Protein AF-A0A378J358-F1 (afdb_monomer)

Mean predicted aligned error: 16.05 Å

Radius of gyration: 22.87 Å; Cα contacts (8 Å, |Δi|>4): 28; chains: 1; bounding box: 63×34×57 Å

Sequence (100 aa):
MTRKCSDKSVNKAAFLAQKPDIDAALADGWSIKLVWETLVEEGKISFSYKTFCGYVARSIAAEKRPSQENIKEDKQAKSKAKTEIRGFTFNPKPNLEELL

Foldseek 3Di:
DPPPDDVVVVQVVLCVVCVVVLVVCVVVVHDLVVVVVVCVVVVSHDDDSVVSVVVVVVVVVVVVPPDDDDDDDDDDDDDDDDPPPPDPDDDVDDDCVVVD

Structure (mmCIF, N/CA/C/O backbone):
data_AF-A0A378J358-F1
#
_entry.id   AF-A0A378J358-F1
#
loop_
_atom_site.group_PDB
_atom_site.id
_atom_site.type_symbol
_atom_site.label_atom_id
_atom_site.label_alt_id
_atom_site.label_comp_id
_atom_site.label_asym_id
_atom_site.label_entity_id
_atom_site.label_seq_id
_atom_site.pdbx_PDB_ins_code
_atom_site.Cartn_x
_atom_site.Cartn_y
_atom_site.Cartn_z
_atom_site.occupancy
_atom_site.B_iso_or_equiv
_atom_site.auth_seq_id
_atom_site.auth_comp_id
_atom_site.auth_asym_id
_atom_site.auth_atom_id
_atom_site.pdbx_PDB_model_num
ATOM 1 N N . MET A 1 1 ? 0.871 -10.908 31.915 1.00 36.03 1 MET A N 1
ATOM 2 C CA . MET A 1 1 ? 1.900 -10.174 31.144 1.00 36.03 1 MET A CA 1
ATOM 3 C C . MET A 1 1 ? 1.346 -9.775 29.783 1.00 36.03 1 MET A C 1
ATOM 5 O O . MET A 1 1 ? 1.217 -10.628 28.912 1.00 36.03 1 MET A O 1
ATOM 9 N N . THR A 1 2 ? 1.008 -8.506 29.575 1.00 50.88 2 THR A N 1
ATOM 10 C CA . THR A 1 2 ? 0.595 -8.013 28.254 1.00 50.88 2 THR A CA 1
ATOM 11 C C . THR A 1 2 ? 1.858 -7.768 27.435 1.00 50.88 2 THR A C 1
ATOM 13 O O . THR A 1 2 ? 2.582 -6.803 27.669 1.00 50.88 2 THR A O 1
ATOM 16 N N . ARG A 1 3 ? 2.189 -8.684 26.517 1.00 55.12 3 ARG A N 1
ATOM 17 C CA . ARG A 1 3 ? 3.269 -8.454 25.551 1.00 55.12 3 ARG A CA 1
ATOM 18 C C . ARG A 1 3 ? 2.858 -7.247 24.709 1.00 55.12 3 ARG A C 1
ATOM 20 O O . ARG A 1 3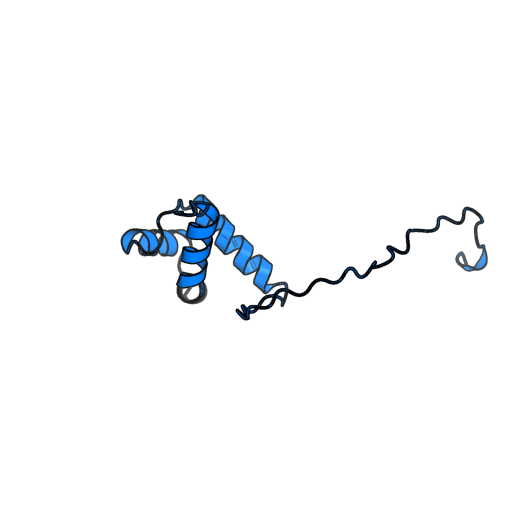 ? 1.928 -7.357 23.917 1.00 55.12 3 ARG A O 1
ATOM 27 N N . LYS A 1 4 ? 3.514 -6.098 24.903 1.00 51.84 4 LYS A N 1
ATOM 28 C CA . LYS A 1 4 ? 3.396 -4.947 24.002 1.00 51.84 4 LYS A CA 1
ATOM 29 C C . LYS A 1 4 ? 3.885 -5.430 22.635 1.00 51.84 4 LYS A C 1
ATOM 31 O O . LYS A 1 4 ? 5.084 -5.582 22.414 1.00 51.84 4 LYS A O 1
ATOM 36 N N . CYS A 1 5 ? 2.955 -5.803 21.763 1.00 52.78 5 CYS A N 1
ATOM 37 C CA . CYS A 1 5 ? 3.271 -6.107 20.379 1.00 52.78 5 CYS A CA 1
ATOM 38 C C . CYS A 1 5 ? 3.860 -4.834 19.767 1.00 52.78 5 CYS A C 1
ATOM 40 O O . CYS A 1 5 ? 3.344 -3.740 19.979 1.00 52.78 5 CYS A O 1
ATOM 42 N N . SER A 1 6 ? 4.998 -4.962 19.087 1.00 65.50 6 SER A N 1
ATOM 43 C CA . SER A 1 6 ? 5.599 -3.827 18.391 1.00 65.50 6 SER A CA 1
ATOM 44 C C . SER A 1 6 ? 4.585 -3.312 17.368 1.00 65.50 6 SER A C 1
ATOM 46 O O . SER A 1 6 ? 4.056 -4.113 16.598 1.00 65.50 6 SER A O 1
ATOM 48 N N . ASP A 1 7 ? 4.320 -2.005 17.318 1.00 72.88 7 ASP A N 1
ATOM 49 C CA . ASP A 1 7 ? 3.361 -1.407 16.374 1.00 72.88 7 ASP A CA 1
ATOM 50 C C . ASP A 1 7 ? 3.579 -1.892 14.929 1.00 72.88 7 ASP A C 1
ATOM 52 O O . ASP A 1 7 ? 2.635 -2.156 14.189 1.00 72.88 7 ASP A O 1
ATOM 56 N N . LYS A 1 8 ? 4.837 -2.156 14.546 1.00 77.00 8 LYS A N 1
ATOM 57 C CA . LYS A 1 8 ? 5.189 -2.718 13.233 1.00 77.00 8 LYS A CA 1
ATOM 58 C C . LYS A 1 8 ? 4.601 -4.108 12.974 1.00 77.00 8 LYS A C 1
ATOM 60 O O . LYS A 1 8 ? 4.238 -4.394 11.836 1.00 77.00 8 LYS A O 1
ATOM 65 N N . SER A 1 9 ? 4.543 -4.988 13.977 1.00 83.12 9 SER A N 1
ATOM 66 C CA . SER A 1 9 ? 3.973 -6.331 13.804 1.00 83.12 9 SER A CA 1
ATOM 67 C C . SER A 1 9 ? 2.454 -6.289 13.688 1.00 83.12 9 SER A C 1
ATOM 69 O O . SER A 1 9 ? 1.896 -7.051 12.905 1.00 83.12 9 SER A O 1
ATOM 71 N N . VAL A 1 10 ? 1.802 -5.375 14.415 1.00 85.75 10 VAL A N 1
ATOM 72 C CA . VAL A 1 10 ? 0.348 -5.164 14.341 1.00 85.75 10 VAL A CA 1
ATOM 73 C C . VAL A 1 10 ? -0.032 -4.601 12.975 1.00 85.75 10 VAL A C 1
ATOM 75 O O . VAL A 1 10 ? -0.871 -5.174 12.288 1.00 85.75 10 VAL A O 1
ATOM 78 N N . ASN A 1 11 ? 0.676 -3.565 12.522 1.00 86.19 11 ASN A N 1
ATOM 79 C CA . ASN A 1 11 ? 0.442 -2.943 11.218 1.00 86.19 11 ASN A CA 1
ATOM 80 C C . ASN A 1 11 ? 0.669 -3.927 10.069 1.00 86.19 11 ASN A C 1
ATOM 82 O O . ASN A 1 11 ? -0.118 -3.984 9.127 1.00 86.19 11 ASN A O 1
ATOM 86 N N . LYS A 1 12 ? 1.716 -4.757 10.166 1.00 85.88 12 LYS A N 1
ATOM 87 C CA . LYS A 1 12 ? 1.964 -5.810 9.179 1.00 85.88 12 LYS A CA 1
ATOM 88 C C . LYS A 1 12 ? 0.853 -6.862 9.184 1.00 85.88 12 LYS A C 1
ATOM 90 O O . LYS A 1 12 ? 0.464 -7.312 8.114 1.00 85.88 12 LYS A O 1
ATOM 95 N N . ALA A 1 13 ? 0.352 -7.264 10.352 1.00 88.19 13 ALA A N 1
ATOM 96 C CA . ALA A 1 13 ? -0.754 -8.216 10.440 1.00 88.19 13 ALA A CA 1
ATOM 97 C C . ALA A 1 13 ? -2.045 -7.644 9.833 1.00 88.19 13 ALA A C 1
ATOM 99 O O . ALA A 1 13 ? -2.696 -8.340 9.059 1.00 88.19 13 ALA A O 1
ATOM 100 N N . ALA A 1 14 ? -2.357 -6.373 10.1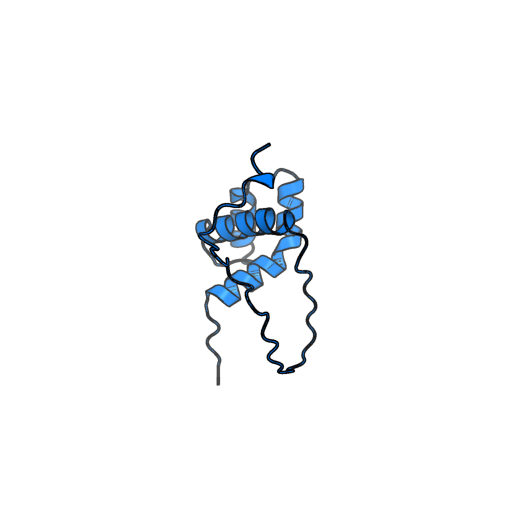08 1.00 88.94 14 ALA A N 1
ATOM 101 C CA . ALA A 1 14 ? -3.493 -5.674 9.509 1.00 88.94 14 ALA A CA 1
ATOM 102 C C . ALA A 1 14 ? -3.370 -5.591 7.977 1.00 88.94 14 ALA A C 1
ATOM 104 O O . ALA A 1 14 ? -4.314 -5.923 7.268 1.00 88.94 14 ALA A O 1
ATOM 105 N N . PHE A 1 15 ? -2.182 -5.258 7.456 1.00 89.81 15 PHE A N 1
ATOM 106 C CA . PHE A 1 15 ? -1.923 -5.279 6.012 1.00 89.81 15 PHE A CA 1
ATOM 107 C C . PHE A 1 15 ? -2.120 -6.676 5.410 1.00 89.81 15 PHE A C 1
ATOM 109 O O . PHE A 1 15 ? -2.772 -6.816 4.385 1.00 89.81 15 PHE A O 1
ATOM 116 N N . LEU A 1 16 ? -1.582 -7.721 6.048 1.00 89.81 16 LEU A N 1
ATOM 117 C CA . LEU A 1 16 ? -1.712 -9.094 5.551 1.00 89.81 16 LEU A CA 1
ATOM 118 C C . LEU A 1 16 ? -3.166 -9.578 5.542 1.00 89.81 16 LEU A C 1
ATOM 120 O O . LEU A 1 16 ? -3.547 -10.288 4.619 1.00 89.81 16 LEU A O 1
ATOM 124 N N . ALA A 1 17 ? -3.974 -9.175 6.526 1.00 90.19 17 ALA A N 1
ATOM 125 C CA . ALA A 1 17 ? -5.401 -9.488 6.557 1.00 90.19 17 ALA A CA 1
ATOM 126 C C . ALA A 1 17 ? -6.167 -8.862 5.379 1.00 90.19 17 ALA A C 1
ATOM 128 O O . ALA A 1 17 ? -7.154 -9.430 4.929 1.00 90.19 17 ALA A O 1
ATOM 129 N N . GLN A 1 18 ? -5.695 -7.718 4.877 1.00 89.62 18 GLN A N 1
ATOM 130 C CA . GLN A 1 18 ? -6.295 -6.987 3.760 1.00 89.62 18 GLN A CA 1
ATOM 131 C C . GLN A 1 18 ? -5.567 -7.200 2.428 1.00 89.62 18 GLN A C 1
ATOM 133 O O . GLN A 1 18 ? -5.982 -6.651 1.416 1.00 89.62 18 GLN A O 1
ATOM 138 N N . LYS A 1 19 ? -4.505 -8.021 2.389 1.00 89.00 19 LYS A N 1
ATOM 139 C CA . LYS A 1 19 ? -3.769 -8.307 1.151 1.00 89.00 19 LYS A CA 1
ATOM 140 C C . LYS A 1 19 ? -4.681 -8.733 -0.010 1.00 89.00 19 LYS A C 1
ATOM 142 O O . LYS A 1 19 ? -4.472 -8.173 -1.075 1.00 89.00 19 LYS A O 1
ATOM 147 N N . PRO A 1 20 ? -5.652 -9.663 0.137 1.00 89.12 20 PRO A N 1
ATOM 148 C CA . PRO A 1 20 ? -6.464 -10.087 -1.009 1.00 89.12 20 PRO A CA 1
ATOM 149 C C . PRO A 1 20 ? -7.322 -8.953 -1.583 1.00 89.12 20 PRO A C 1
ATOM 151 O O . PRO A 1 20 ? -7.462 -8.857 -2.795 1.00 89.12 20 PRO A O 1
ATOM 154 N N . ASP A 1 21 ? -7.843 -8.080 -0.723 1.00 88.62 21 ASP A N 1
ATOM 155 C CA . ASP A 1 21 ? -8.646 -6.921 -1.121 1.00 88.62 21 ASP A CA 1
ATOM 156 C C . ASP A 1 21 ? -7.790 -5.878 -1.859 1.00 88.62 21 ASP A C 1
ATOM 158 O O . ASP A 1 21 ? -8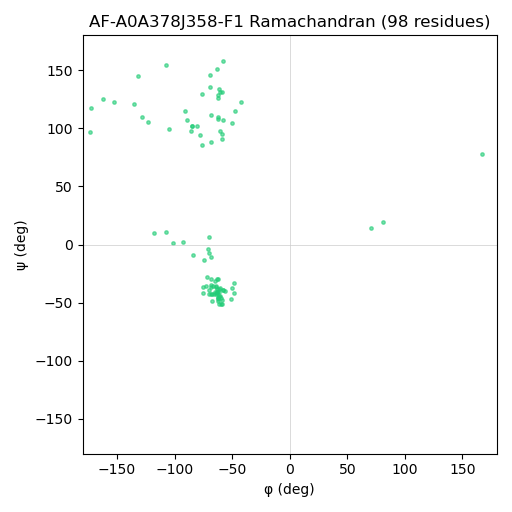.151 -5.398 -2.929 1.00 88.62 21 ASP A O 1
ATOM 162 N N . ILE A 1 22 ? -6.581 -5.625 -1.345 1.00 89.69 22 ILE A N 1
ATOM 163 C CA . ILE A 1 22 ? -5.597 -4.741 -1.981 1.00 89.69 22 ILE A CA 1
ATOM 164 C C . ILE A 1 22 ? -5.168 -5.295 -3.347 1.00 89.69 22 ILE A C 1
ATOM 166 O O . ILE A 1 22 ? -5.024 -4.530 -4.294 1.00 89.69 22 ILE A O 1
ATOM 170 N N . ASP A 1 23 ? -4.949 -6.607 -3.451 1.00 89.56 23 ASP A N 1
ATOM 171 C CA . ASP A 1 23 ? -4.570 -7.282 -4.698 1.00 89.56 23 ASP A CA 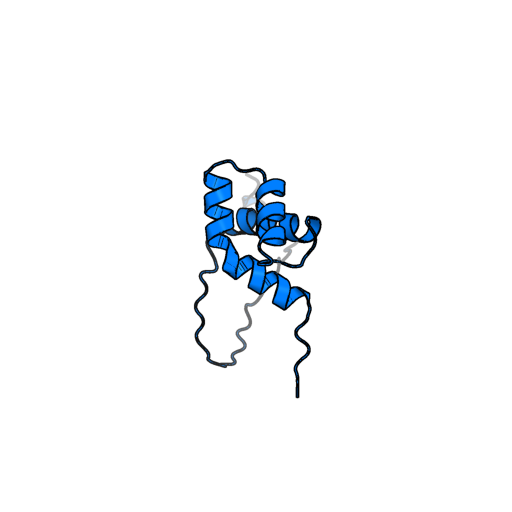1
ATOM 172 C C . ASP A 1 23 ? -5.668 -7.141 -5.759 1.00 89.56 23 ASP A C 1
ATOM 174 O O . ASP A 1 23 ? -5.390 -6.721 -6.881 1.00 89.56 23 ASP A O 1
ATOM 178 N N . ALA A 1 24 ? -6.922 -7.396 -5.366 1.00 90.19 24 ALA A N 1
ATOM 179 C CA . ALA A 1 24 ? -8.089 -7.227 -6.223 1.00 90.19 24 ALA A CA 1
ATOM 180 C C . ALA A 1 24 ? -8.222 -5.774 -6.697 1.00 90.19 24 ALA A C 1
ATOM 182 O O . ALA A 1 24 ? -8.240 -5.523 -7.898 1.00 90.19 24 ALA A O 1
ATOM 183 N N . ALA A 1 25 ? -8.175 -4.804 -5.780 1.00 90.19 25 ALA A N 1
ATOM 184 C CA . ALA A 1 25 ? -8.281 -3.392 -6.136 1.00 90.19 25 ALA A CA 1
ATOM 185 C C . ALA A 1 25 ? -7.151 -2.929 -7.076 1.00 90.19 25 ALA A C 1
ATOM 187 O O . ALA A 1 25 ? -7.379 -2.134 -7.991 1.00 90.19 25 ALA A O 1
ATOM 188 N N . LEU A 1 26 ? -5.926 -3.434 -6.889 1.00 89.06 26 LEU A N 1
ATOM 189 C CA . LEU A 1 26 ? -4.811 -3.154 -7.798 1.00 89.06 26 LEU A CA 1
ATOM 190 C C . LEU A 1 26 ? -5.005 -3.804 -9.175 1.00 89.06 26 LEU A C 1
ATOM 192 O O . LEU A 1 26 ? -4.653 -3.182 -10.178 1.00 89.06 26 LEU A O 1
ATOM 196 N N . ALA A 1 27 ? -5.578 -5.008 -9.240 1.00 89.00 27 ALA A N 1
ATOM 197 C CA . ALA A 1 27 ? -5.928 -5.671 -10.496 1.00 89.00 27 ALA A CA 1
ATOM 198 C C . ALA A 1 27 ? -7.055 -4.937 -11.245 1.00 89.00 27 ALA A C 1
ATOM 200 O O . ALA A 1 27 ? -6.991 -4.808 -12.467 1.00 89.00 27 ALA A O 1
ATOM 201 N N . ASP A 1 28 ? -8.020 -4.374 -10.515 1.00 91.75 28 ASP A N 1
ATOM 202 C CA . ASP A 1 28 ? -9.076 -3.497 -11.035 1.00 91.75 28 ASP A CA 1
ATOM 203 C C . ASP A 1 28 ? -8.556 -2.107 -11.464 1.00 91.75 28 ASP A C 1
ATOM 205 O O . ASP A 1 28 ? -9.309 -1.284 -11.986 1.00 91.75 28 ASP A O 1
ATOM 209 N N . GLY A 1 29 ? -7.265 -1.814 -11.261 1.00 92.44 29 GLY A N 1
ATOM 210 C CA . GLY A 1 29 ? -6.633 -0.562 -11.684 1.00 92.44 29 GLY A CA 1
ATOM 211 C C . GLY A 1 29 ? -6.873 0.618 -10.740 1.00 92.44 29 GLY A C 1
ATOM 212 O O . GLY A 1 29 ? -6.700 1.774 -11.137 1.00 92.44 29 GLY A O 1
ATOM 213 N N . TRP A 1 30 ? -7.253 0.362 -9.486 1.00 93.25 30 TRP A N 1
ATOM 214 C CA . TRP A 1 30 ? -7.432 1.418 -8.496 1.00 93.25 30 TRP A CA 1
ATOM 215 C C . TRP A 1 30 ? -6.090 2.035 -8.102 1.00 93.25 30 TRP A C 1
ATOM 217 O O . TRP A 1 30 ? -5.053 1.375 -8.006 1.00 93.25 30 TRP A O 1
ATOM 227 N N . SER A 1 31 ? -6.106 3.338 -7.817 1.00 92.12 31 SER A N 1
ATOM 228 C CA . SER A 1 31 ? -4.919 4.027 -7.314 1.00 92.12 31 SER A CA 1
ATOM 229 C C . SER A 1 31 ? -4.588 3.569 -5.893 1.00 92.12 31 SER A C 1
ATOM 231 O O . SER A 1 31 ? -5.457 3.556 -5.023 1.00 92.12 31 SER A O 1
ATOM 233 N N . ILE A 1 32 ? -3.307 3.297 -5.620 1.00 89.69 32 ILE A N 1
ATOM 234 C CA . ILE A 1 32 ? -2.784 2.898 -4.296 1.00 89.69 32 ILE A CA 1
ATOM 235 C C . ILE A 1 32 ? -3.261 3.852 -3.188 1.00 89.69 32 ILE A C 1
ATOM 237 O O . ILE A 1 32 ? -3.552 3.421 -2.073 1.00 89.69 32 ILE A O 1
ATOM 241 N N . LYS A 1 33 ? -3.353 5.155 -3.489 1.00 92.38 33 LYS A N 1
ATOM 242 C CA . LYS A 1 33 ? -3.842 6.164 -2.542 1.00 92.38 33 LYS A CA 1
ATOM 243 C C . LYS A 1 33 ? -5.319 5.971 -2.202 1.00 92.38 33 LYS A C 1
ATOM 245 O O . LYS A 1 33 ? -5.665 6.074 -1.034 1.00 92.38 33 LYS A O 1
ATOM 250 N N . LEU A 1 34 ? -6.152 5.682 -3.199 1.00 92.94 34 LEU A N 1
ATOM 251 C CA . LEU A 1 34 ? -7.593 5.496 -3.023 1.00 92.94 34 LEU A CA 1
ATOM 252 C C . LEU A 1 34 ? -7.890 4.228 -2.214 1.00 92.94 34 LEU A C 1
ATOM 254 O O . LEU A 1 34 ? -8.686 4.255 -1.281 1.00 92.94 34 LEU A O 1
ATOM 258 N N . VAL A 1 35 ? -7.175 3.142 -2.516 1.00 92.69 35 VAL A N 1
ATOM 259 C CA . VAL A 1 35 ? -7.227 1.901 -1.730 1.00 92.69 35 VAL A CA 1
ATOM 260 C C . VAL A 1 35 ? -6.825 2.181 -0.279 1.00 92.69 35 VAL A C 1
ATOM 262 O O . VAL A 1 35 ? -7.532 1.827 0.652 1.00 92.69 35 VAL A O 1
ATOM 265 N N . TRP A 1 36 ? -5.726 2.898 -0.045 1.00 93.12 36 TRP A N 1
ATOM 266 C CA . TRP A 1 36 ? -5.335 3.246 1.323 1.00 93.12 36 TRP A CA 1
ATOM 267 C C . TRP A 1 36 ? -6.378 4.106 2.054 1.00 93.12 36 TRP A C 1
ATOM 269 O O . TRP A 1 36 ? -6.663 3.844 3.219 1.00 93.12 36 TRP A O 1
ATOM 279 N N . GLU A 1 37 ? -6.932 5.120 1.390 1.00 93.25 37 GLU A N 1
ATOM 280 C CA . GLU A 1 37 ? -7.904 6.043 1.984 1.00 93.25 37 GLU A CA 1
ATOM 281 C C . GLU A 1 37 ? -9.181 5.309 2.410 1.00 93.25 37 GLU A C 1
ATOM 283 O O . GLU A 1 37 ? -9.602 5.437 3.556 1.00 93.25 37 GLU A O 1
ATOM 288 N N . THR A 1 38 ? -9.708 4.444 1.540 1.00 93.38 38 THR A N 1
ATOM 289 C CA . THR A 1 38 ? -10.877 3.598 1.836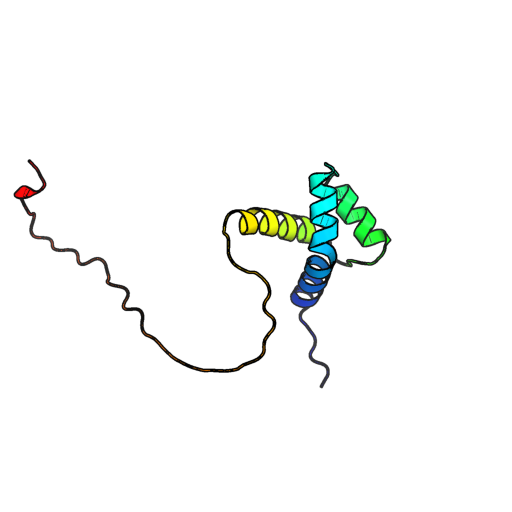 1.00 93.38 38 THR A CA 1
ATOM 290 C C . THR A 1 38 ? -10.617 2.633 2.996 1.00 93.38 38 THR A C 1
ATOM 292 O O . THR A 1 38 ? -11.416 2.550 3.924 1.00 93.38 38 THR A O 1
ATOM 295 N N . LEU A 1 39 ? -9.460 1.964 3.024 1.00 90.31 39 LEU A N 1
ATOM 296 C CA . LEU A 1 39 ? -9.085 1.058 4.117 1.00 90.31 39 LEU A CA 1
ATOM 297 C C . LEU A 1 39 ? -8.891 1.765 5.471 1.00 90.31 39 LEU A C 1
ATOM 299 O O . LEU A 1 39 ? -9.105 1.151 6.522 1.00 90.31 39 LEU A O 1
ATOM 303 N N . VAL A 1 40 ? -8.452 3.026 5.463 1.00 90.75 40 VAL A N 1
ATOM 304 C CA . VAL A 1 40 ? -8.351 3.858 6.672 1.00 90.75 40 VAL A CA 1
ATOM 305 C C . VAL A 1 40 ? -9.727 4.342 7.115 1.00 90.75 40 VAL A C 1
ATOM 307 O O . VAL A 1 40 ? -10.009 4.316 8.311 1.00 90.75 40 VAL A O 1
ATOM 310 N N . GLU A 1 41 ? -10.581 4.751 6.177 1.00 90.56 41 GLU A N 1
ATOM 311 C CA . GLU A 1 41 ? -11.948 5.202 6.456 1.00 90.56 41 GLU A CA 1
ATOM 312 C C . GLU A 1 41 ? -12.805 4.078 7.053 1.00 90.56 41 GLU A C 1
ATOM 314 O O . GLU A 1 41 ? -13.487 4.286 8.055 1.00 90.56 41 GLU A O 1
ATOM 319 N N . GLU A 1 42 ? -12.673 2.852 6.538 1.00 88.06 42 GLU A N 1
ATOM 320 C CA . GLU A 1 42 ? -13.283 1.661 7.141 1.00 88.06 42 GLU A CA 1
ATOM 321 C C . GLU A 1 42 ? -12.632 1.242 8.475 1.00 88.06 42 GLU A C 1
ATOM 323 O O . GLU A 1 42 ? -13.105 0.323 9.146 1.00 88.06 42 GLU A O 1
ATOM 328 N N . GLY A 1 43 ? -11.521 1.870 8.876 1.00 85.88 43 GLY A N 1
ATOM 329 C CA . GLY A 1 43 ? -10.808 1.564 10.117 1.00 85.88 43 GLY A CA 1
ATOM 330 C C . GLY A 1 43 ? -10.079 0.216 10.111 1.00 85.88 43 GLY A C 1
ATOM 331 O O . GLY A 1 43 ? -9.649 -0.261 11.164 1.00 85.88 43 GLY A O 1
ATOM 332 N N . LYS A 1 44 ? -9.909 -0.408 8.940 1.00 83.75 44 LYS A N 1
ATOM 333 C CA . LYS A 1 44 ? -9.214 -1.698 8.801 1.00 83.75 44 LYS A CA 1
ATOM 334 C C . LYS A 1 44 ? -7.706 -1.567 9.001 1.00 83.75 44 LYS A C 1
ATOM 336 O O . LYS A 1 44 ? -7.050 -2.516 9.437 1.00 83.75 44 LYS A O 1
ATOM 341 N N . ILE A 1 45 ? -7.153 -0.391 8.707 1.00 86.38 45 ILE A N 1
ATOM 342 C CA . ILE A 1 45 ? -5.751 -0.046 8.953 1.00 86.38 45 ILE A CA 1
ATOM 343 C C . ILE A 1 45 ? -5.646 1.313 9.654 1.00 86.38 45 ILE A C 1
ATOM 345 O O . ILE A 1 45 ? -6.405 2.231 9.377 1.00 86.38 45 ILE A O 1
ATOM 349 N N . SER A 1 46 ? -4.664 1.458 10.545 1.00 84.25 46 SER A N 1
ATOM 350 C CA . SER A 1 46 ? -4.444 2.680 11.339 1.00 84.25 46 SER A CA 1
ATOM 351 C C . SER A 1 46 ? -3.096 3.359 11.067 1.00 84.25 46 SER A C 1
ATOM 353 O O . SER A 1 46 ? -2.684 4.264 11.792 1.00 84.25 46 SER A O 1
ATOM 355 N N . PHE A 1 47 ? -2.369 2.915 10.039 1.00 85.75 47 PHE A N 1
ATOM 356 C CA . PHE A 1 47 ? -1.016 3.384 9.746 1.00 85.75 47 PHE A CA 1
ATOM 357 C C . PHE A 1 47 ? -0.947 4.291 8.514 1.00 85.75 47 PHE A C 1
ATOM 359 O O . PHE A 1 47 ? -1.753 4.212 7.588 1.00 85.75 47 PHE A O 1
ATOM 366 N N . SER A 1 48 ? 0.076 5.148 8.491 1.00 90.06 48 SER A N 1
ATOM 367 C CA . SER A 1 48 ? 0.265 6.173 7.462 1.00 90.06 48 SER A CA 1
ATOM 368 C C . SER A 1 48 ? 0.477 5.602 6.055 1.00 90.06 48 SER A C 1
ATOM 370 O O . SER A 1 48 ? 1.128 4.567 5.881 1.00 90.06 48 SER A O 1
ATOM 372 N N . TYR A 1 49 ? 0.060 6.370 5.044 1.00 91.81 49 TYR A N 1
ATOM 373 C CA . TYR A 1 49 ? 0.217 6.064 3.616 1.00 91.81 49 TYR A CA 1
ATOM 374 C C . TYR A 1 49 ? 1.638 5.634 3.222 1.00 91.81 49 TYR A C 1
ATOM 376 O O . TYR A 1 49 ? 1.832 4.660 2.502 1.00 91.81 49 TYR A O 1
ATOM 384 N N . LYS A 1 50 ? 2.672 6.296 3.759 1.00 91.44 50 LYS A N 1
ATOM 385 C CA . LYS A 1 50 ? 4.076 5.948 3.479 1.00 91.44 50 LYS A CA 1
ATOM 386 C C . LYS A 1 50 ? 4.411 4.494 3.845 1.00 91.44 50 LYS A C 1
ATOM 388 O O . LYS A 1 50 ? 5.152 3.830 3.122 1.00 91.44 50 LYS A O 1
ATOM 393 N N . THR A 1 51 ? 3.871 3.998 4.957 1.00 89.94 51 THR A N 1
ATOM 394 C CA . THR A 1 51 ? 4.059 2.608 5.392 1.00 89.94 51 THR A CA 1
ATOM 395 C C . THR A 1 51 ? 3.307 1.650 4.472 1.00 89.94 51 THR A C 1
ATOM 397 O O . THR A 1 51 ? 3.853 0.612 4.101 1.00 89.94 51 THR A O 1
ATOM 400 N N . PHE A 1 52 ? 2.100 2.034 4.048 1.00 90.25 52 PHE A N 1
ATOM 401 C CA . PHE A 1 52 ? 1.296 1.281 3.089 1.00 90.25 52 PHE A CA 1
ATOM 402 C C . PHE A 1 52 ? 2.022 1.093 1.755 1.00 90.25 52 PHE A C 1
ATOM 404 O O . PHE A 1 52 ? 2.217 -0.042 1.328 1.00 90.25 52 PHE A O 1
ATOM 411 N N . CYS A 1 53 ? 2.542 2.172 1.161 1.00 90.81 53 CYS A N 1
ATOM 412 C CA . CYS A 1 53 ? 3.329 2.093 -0.073 1.00 90.81 53 CYS A CA 1
ATOM 413 C C . CYS A 1 53 ? 4.528 1.148 0.061 1.00 90.81 53 CYS A C 1
ATOM 415 O O . CYS A 1 53 ? 4.815 0.379 -0.853 1.00 90.81 53 CYS A O 1
ATOM 417 N N . GLY A 1 54 ? 5.215 1.166 1.209 1.00 91.75 54 GLY A N 1
ATOM 418 C CA . GLY A 1 54 ? 6.321 0.248 1.479 1.00 91.75 54 GLY A CA 1
ATOM 419 C C . GLY A 1 54 ? 5.888 -1.222 1.521 1.00 91.75 54 GLY A C 1
ATOM 420 O O . GLY A 1 54 ? 6.607 -2.088 1.022 1.00 91.75 54 GLY A O 1
ATOM 421 N N . TYR A 1 55 ? 4.713 -1.517 2.084 1.00 90.44 55 TYR A N 1
ATOM 422 C CA . TYR A 1 55 ? 4.160 -2.871 2.083 1.00 90.44 55 TYR A CA 1
ATOM 423 C C . TYR A 1 55 ? 3.710 -3.320 0.693 1.00 90.44 55 TYR A C 1
ATOM 425 O O . TYR A 1 55 ? 4.045 -4.436 0.303 1.00 90.44 55 TYR A O 1
ATOM 433 N N . VAL A 1 56 ? 3.045 -2.453 -0.074 1.00 89.06 56 VAL A N 1
ATOM 434 C CA . VAL A 1 56 ? 2.632 -2.741 -1.457 1.00 89.06 56 VAL A CA 1
ATOM 435 C C . VAL A 1 56 ? 3.850 -2.991 -2.349 1.00 89.06 56 VAL A C 1
ATOM 437 O O . VAL A 1 56 ? 3.932 -4.030 -2.998 1.00 89.06 56 VAL A O 1
ATOM 440 N N . ALA A 1 57 ? 4.861 -2.117 -2.305 1.00 89.12 57 ALA A N 1
ATOM 441 C CA . ALA A 1 57 ? 6.103 -2.303 -3.058 1.00 89.12 57 ALA A CA 1
ATOM 442 C C . ALA A 1 57 ? 6.804 -3.621 -2.692 1.00 89.12 57 ALA A C 1
ATOM 444 O O . ALA A 1 57 ? 7.31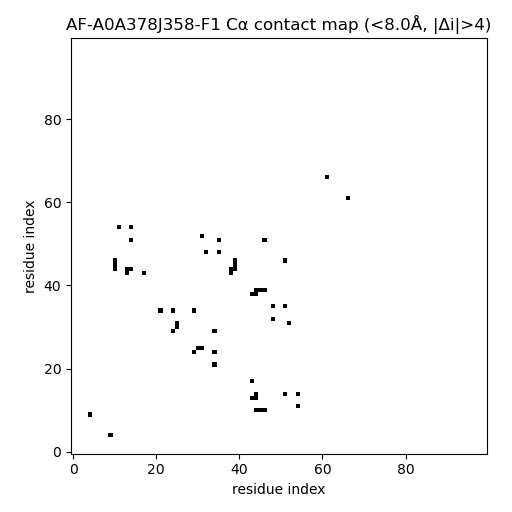9 -4.329 -3.559 1.00 89.12 57 ALA A O 1
ATOM 445 N N . ARG A 1 58 ? 6.790 -3.986 -1.403 1.00 88.19 58 ARG A N 1
ATOM 446 C CA . ARG A 1 58 ? 7.315 -5.273 -0.945 1.00 88.19 58 ARG A CA 1
ATOM 447 C C . ARG A 1 58 ? 6.466 -6.455 -1.417 1.00 88.19 58 ARG A C 1
ATOM 449 O O . ARG A 1 58 ? 7.052 -7.495 -1.686 1.00 88.19 58 ARG A O 1
ATOM 456 N N . SER A 1 59 ? 5.145 -6.312 -1.506 1.00 84.94 59 SER A N 1
ATOM 457 C CA . SER A 1 59 ? 4.238 -7.345 -2.023 1.00 84.94 59 SER A CA 1
ATOM 458 C C . SER A 1 59 ? 4.567 -7.679 -3.475 1.00 84.94 59 SER A C 1
ATOM 460 O O . SER A 1 59 ? 4.868 -8.827 -3.780 1.00 84.94 59 SER A O 1
ATOM 462 N N . ILE A 1 60 ? 4.663 -6.655 -4.326 1.00 84.38 60 ILE A N 1
ATOM 463 C CA . ILE A 1 60 ? 5.000 -6.805 -5.749 1.00 84.38 60 ILE A CA 1
ATOM 464 C C . ILE A 1 60 ? 6.415 -7.389 -5.915 1.00 84.38 60 ILE A C 1
ATOM 466 O O . ILE A 1 60 ? 6.668 -8.262 -6.745 1.00 84.38 60 ILE A O 1
ATOM 470 N N . ALA A 1 61 ? 7.370 -6.936 -5.096 1.00 82.38 61 ALA A N 1
ATOM 471 C CA . ALA A 1 61 ? 8.732 -7.470 -5.114 1.00 82.38 61 ALA A CA 1
ATOM 472 C C . ALA A 1 61 ? 8.821 -8.920 -4.604 1.00 82.38 61 ALA A C 1
ATOM 474 O O . ALA A 1 61 ? 9.726 -9.653 -5.014 1.00 82.38 61 ALA A O 1
ATOM 475 N N . ALA A 1 62 ? 7.925 -9.318 -3.697 1.00 73.12 62 ALA A N 1
ATOM 476 C CA . ALA A 1 62 ? 7.814 -10.683 -3.204 1.00 73.12 62 ALA A CA 1
ATOM 477 C C . ALA A 1 62 ? 7.151 -11.594 -4.241 1.00 73.12 62 ALA A C 1
ATOM 479 O O . ALA A 1 62 ? 7.622 -12.702 -4.412 1.00 73.12 62 ALA A O 1
ATOM 480 N N . GLU A 1 63 ? 6.163 -11.135 -5.008 1.00 67.31 63 GLU A N 1
ATOM 481 C CA . GLU A 1 63 ? 5.551 -11.930 -6.088 1.00 67.31 63 GLU A CA 1
ATOM 482 C C . GLU A 1 63 ? 6.544 -12.310 -7.197 1.00 67.31 63 GLU A C 1
ATOM 484 O O . GLU A 1 63 ? 6.458 -13.399 -7.758 1.00 67.31 63 GLU A O 1
ATOM 489 N N . LYS A 1 64 ? 7.577 -11.491 -7.444 1.00 60.59 64 LYS A N 1
ATOM 490 C CA . LYS A 1 64 ? 8.696 -11.866 -8.333 1.00 60.59 64 LYS A CA 1
ATOM 491 C C . LYS A 1 64 ? 9.602 -12.980 -7.788 1.00 60.59 64 LYS A C 1
ATOM 493 O O . LYS A 1 64 ? 10.460 -13.468 -8.521 1.00 60.59 64 LYS A O 1
ATOM 498 N N . ARG A 1 65 ? 9.467 -13.369 -6.518 1.00 52.31 65 ARG A N 1
ATOM 499 C CA . ARG A 1 65 ? 10.198 -14.487 -5.908 1.00 52.31 65 ARG A CA 1
ATOM 500 C C . ARG A 1 65 ? 9.175 -15.472 -5.342 1.00 52.31 65 ARG A C 1
ATOM 502 O O . ARG A 1 65 ? 8.620 -15.195 -4.286 1.00 52.31 65 ARG A O 1
ATOM 509 N N . PRO A 1 66 ? 8.938 -16.634 -5.967 1.00 43.66 66 PRO A N 1
ATOM 510 C CA . PRO A 1 66 ? 7.974 -17.598 -5.450 1.00 43.66 66 PRO A CA 1
ATOM 511 C C . PRO A 1 66 ? 8.516 -18.198 -4.148 1.00 43.66 66 PRO A C 1
ATOM 513 O O . PRO A 1 66 ? 9.289 -19.148 -4.149 1.00 43.66 66 PRO A O 1
ATOM 516 N N . SER A 1 67 ? 8.230 -17.563 -3.018 1.00 52.50 67 SER A N 1
ATOM 517 C CA . SER A 1 67 ? 8.469 -18.095 -1.678 1.00 52.50 67 SER A CA 1
ATOM 518 C C . SER A 1 67 ? 7.866 -17.145 -0.652 1.00 52.50 67 SER A C 1
ATOM 520 O O . SER A 1 67 ? 8.469 -16.146 -0.269 1.00 52.50 67 SER A O 1
ATOM 522 N N . GLN A 1 68 ? 6.654 -17.464 -0.205 1.00 52.34 68 GLN A N 1
ATOM 523 C CA . GLN A 1 68 ? 6.332 -17.733 1.201 1.00 52.34 68 GLN A CA 1
ATOM 524 C C . GLN A 1 68 ? 4.810 -17.743 1.359 1.00 52.34 68 GLN A C 1
ATOM 526 O O . GLN A 1 68 ? 4.202 -16.792 1.851 1.00 52.34 68 GLN A O 1
ATOM 531 N N . GLU A 1 69 ? 4.205 -18.856 0.949 1.00 47.22 69 GLU A N 1
ATOM 532 C CA . GLU A 1 69 ? 2.896 -19.251 1.452 1.00 47.22 69 GLU A CA 1
ATOM 533 C C . GLU A 1 69 ? 2.982 -19.472 2.966 1.00 47.22 69 GLU A C 1
ATOM 535 O O . GLU A 1 69 ? 3.924 -20.051 3.515 1.00 47.22 69 GLU A O 1
ATOM 540 N N . ASN A 1 70 ? 1.995 -18.906 3.647 1.00 44.62 70 ASN A N 1
ATOM 541 C CA . ASN A 1 70 ? 1.841 -18.886 5.084 1.00 44.62 70 ASN A CA 1
ATOM 542 C C . ASN A 1 70 ? 1.342 -20.253 5.572 1.00 44.62 70 ASN A C 1
ATOM 544 O O . ASN A 1 70 ? 0.147 -20.429 5.772 1.00 44.62 70 ASN A O 1
ATOM 548 N N . ILE A 1 71 ? 2.241 -21.207 5.810 1.00 41.16 71 ILE A N 1
ATOM 549 C CA . ILE A 1 71 ? 1.914 -22.365 6.649 1.00 41.16 71 ILE A CA 1
ATOM 550 C C . ILE A 1 71 ? 2.156 -21.946 8.098 1.00 41.16 71 ILE A C 1
ATOM 552 O O . ILE A 1 71 ? 3.292 -21.844 8.565 1.00 41.16 71 ILE A O 1
ATOM 556 N N . LYS A 1 72 ? 1.071 -21.643 8.811 1.00 49.50 72 LYS A N 1
ATOM 557 C CA . LYS A 1 72 ? 1.071 -21.656 10.273 1.00 49.50 72 LYS A CA 1
ATOM 558 C C . LYS A 1 72 ? 0.977 -23.111 10.717 1.00 49.50 72 LYS A C 1
ATOM 560 O O . LYS A 1 72 ? -0.130 -23.598 10.878 1.00 49.50 72 LYS A O 1
ATOM 565 N N . GLU A 1 73 ? 2.105 -23.753 10.987 1.00 37.25 73 GLU A N 1
ATOM 566 C CA . GLU A 1 73 ? 2.138 -24.837 11.969 1.00 37.25 73 GLU A CA 1
ATOM 567 C C . GLU A 1 73 ? 3.352 -24.674 12.884 1.00 37.25 73 GLU A C 1
ATOM 569 O O . GLU A 1 73 ? 4.508 -24.577 12.471 1.00 37.25 73 GLU A O 1
ATOM 574 N N . ASP A 1 74 ? 3.015 -24.554 14.163 1.00 46.34 74 ASP A N 1
ATOM 575 C CA . ASP A 1 74 ? 3.853 -24.761 15.327 1.00 46.34 74 ASP A CA 1
ATOM 576 C C . ASP A 1 74 ? 4.716 -26.018 15.143 1.00 46.34 74 ASP A C 1
ATOM 578 O O . ASP A 1 74 ? 4.159 -27.081 14.908 1.00 46.34 74 ASP A O 1
ATOM 582 N N . LYS A 1 75 ? 6.050 -25.898 15.221 1.00 39.22 75 LYS A N 1
ATOM 583 C CA . LYS A 1 75 ? 6.933 -26.752 16.041 1.00 39.22 75 LYS A CA 1
ATOM 584 C C . LYS A 1 75 ? 8.364 -26.217 16.040 1.00 39.22 75 LYS A C 1
ATOM 586 O O . LYS A 1 75 ? 9.081 -26.177 15.044 1.00 39.22 75 LYS A O 1
ATOM 591 N N . GLN A 1 76 ? 8.785 -25.863 17.242 1.00 46.44 76 GLN A N 1
ATOM 592 C CA . GLN A 1 76 ? 10.162 -25.796 17.700 1.00 46.44 76 GLN A CA 1
ATOM 593 C C . GLN A 1 76 ? 10.941 -27.070 17.315 1.00 46.44 76 GLN A C 1
ATOM 595 O O . GLN A 1 76 ? 10.676 -28.137 17.859 1.00 46.44 76 GLN A O 1
ATOM 600 N N . ALA A 1 77 ? 11.955 -26.958 16.453 1.00 40.41 77 ALA A N 1
ATOM 601 C CA . ALA A 1 77 ? 13.040 -27.936 16.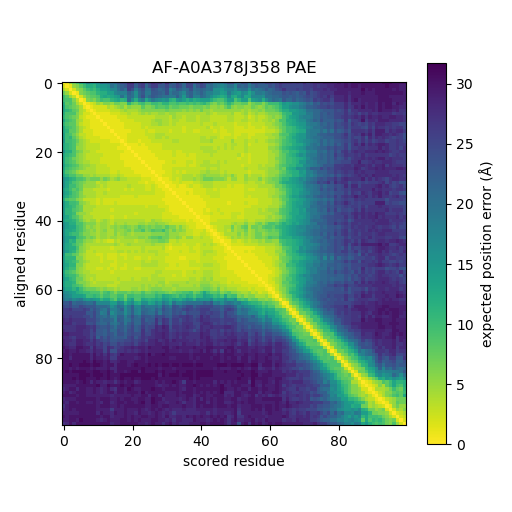384 1.00 40.41 77 ALA A CA 1
ATOM 602 C C . ALA A 1 77 ? 14.339 -27.297 15.872 1.00 40.41 77 ALA A C 1
ATOM 604 O O . ALA A 1 77 ? 14.433 -26.691 14.811 1.00 40.41 77 ALA A O 1
ATOM 605 N N . LYS A 1 78 ? 15.349 -27.438 16.717 1.00 43.28 78 LYS A N 1
ATOM 606 C CA . LYS A 1 78 ? 16.735 -27.001 16.617 1.00 43.28 78 LYS A CA 1
ATOM 607 C C . LYS A 1 78 ? 17.495 -27.930 15.667 1.00 43.28 78 LYS A C 1
ATOM 609 O O . LYS A 1 78 ? 17.504 -29.126 15.922 1.00 43.28 78 LYS A O 1
ATOM 614 N N . SER A 1 79 ? 18.222 -27.407 14.680 1.00 49.66 79 SER A N 1
ATOM 615 C CA . SER A 1 79 ? 19.484 -28.031 14.254 1.00 49.66 79 SER A CA 1
ATOM 616 C C . SER A 1 79 ? 20.361 -27.077 13.444 1.00 49.66 79 SER A C 1
ATOM 618 O O . SER A 1 79 ? 19.948 -26.509 12.438 1.00 49.66 79 SER A O 1
ATOM 620 N N . LYS A 1 80 ? 21.599 -26.920 13.919 1.00 50.19 80 LYS A N 1
ATOM 621 C CA . LYS A 1 80 ? 22.740 -26.384 13.179 1.00 50.19 80 LYS A CA 1
ATOM 622 C C . LYS A 1 80 ? 23.026 -27.308 11.994 1.00 50.19 80 LYS A C 1
ATOM 624 O O . LYS A 1 80 ? 23.352 -28.468 12.216 1.00 50.19 80 LYS A O 1
ATOM 629 N N . ALA A 1 81 ? 23.072 -26.770 10.784 1.00 48.59 81 ALA A N 1
ATOM 630 C CA . ALA A 1 81 ? 23.833 -27.378 9.700 1.00 48.59 81 ALA A CA 1
ATOM 631 C C . ALA A 1 81 ? 24.735 -26.301 9.096 1.00 48.59 81 ALA A C 1
ATOM 633 O O . ALA A 1 81 ? 24.273 -25.323 8.511 1.00 48.59 81 ALA A O 1
ATOM 634 N N . LYS A 1 82 ? 26.039 -26.455 9.336 1.00 55.00 82 LYS A N 1
ATOM 635 C CA . LYS A 1 82 ? 27.106 -25.669 8.720 1.00 55.00 82 LYS A CA 1
ATOM 636 C C . LYS A 1 82 ? 26.985 -25.846 7.207 1.00 55.00 82 LYS A C 1
ATOM 638 O O . LYS A 1 82 ? 27.295 -26.916 6.704 1.00 55.00 82 LYS A O 1
ATOM 643 N N . THR A 1 83 ? 26.530 -24.822 6.493 1.00 54.50 83 THR A N 1
ATOM 644 C CA . THR A 1 83 ? 26.809 -24.746 5.059 1.00 54.50 83 THR A CA 1
ATOM 645 C C . THR A 1 83 ? 28.175 -24.102 4.963 1.00 54.50 83 THR A C 1
ATOM 647 O O . THR A 1 83 ? 28.327 -22.909 5.227 1.00 54.50 83 THR A O 1
ATOM 650 N N . GLU A 1 84 ? 29.183 -24.933 4.728 1.00 58.97 84 GLU A N 1
ATOM 651 C CA . GLU A 1 84 ? 30.516 -24.497 4.350 1.00 58.97 84 GLU A CA 1
ATOM 652 C C . GLU A 1 84 ? 30.369 -23.522 3.183 1.00 58.97 84 GLU A C 1
ATOM 654 O O . GLU A 1 84 ? 30.078 -23.905 2.051 1.00 58.97 84 GLU A O 1
ATOM 659 N N . ILE A 1 85 ? 30.533 -22.235 3.471 1.00 62.44 85 ILE A N 1
ATOM 660 C CA . ILE A 1 85 ? 30.899 -21.260 2.457 1.00 62.44 85 ILE A CA 1
ATOM 661 C C . ILE A 1 85 ? 32.230 -21.750 1.902 1.00 62.44 85 ILE A C 1
ATOM 663 O O . ILE A 1 85 ? 33.285 -21.525 2.492 1.00 62.44 85 ILE A O 1
ATOM 667 N N . ARG A 1 86 ? 32.159 -22.493 0.794 1.00 64.69 86 ARG A N 1
ATOM 668 C CA . ARG A 1 86 ? 33.291 -22.754 -0.088 1.00 64.69 86 ARG A CA 1
ATOM 669 C C . ARG A 1 86 ? 33.772 -21.387 -0.558 1.00 64.69 86 ARG A C 1
ATOM 671 O O . ARG A 1 86 ? 33.219 -20.810 -1.488 1.00 64.69 86 ARG A O 1
ATOM 678 N 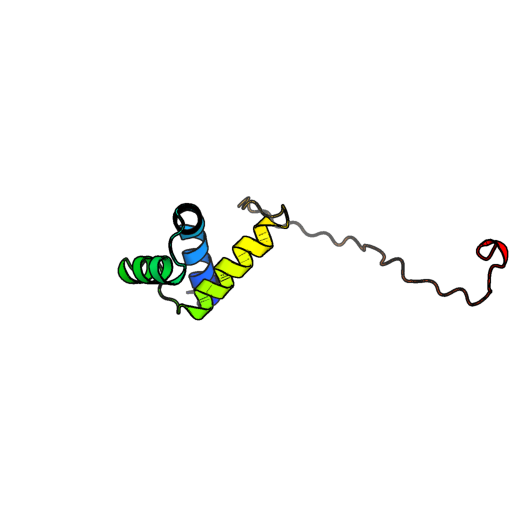N . GLY A 1 87 ? 34.704 -20.821 0.202 1.00 72.88 87 GLY A N 1
ATOM 679 C CA . GLY A 1 87 ? 35.304 -19.534 -0.094 1.00 72.88 87 GLY A CA 1
ATOM 680 C C . GLY A 1 87 ? 35.964 -19.559 -1.466 1.00 72.88 87 GLY A C 1
ATOM 681 O O . GLY A 1 87 ? 36.327 -20.609 -1.992 1.00 72.88 87 GLY A O 1
ATOM 682 N N . PHE A 1 88 ? 36.131 -18.376 -2.038 1.00 69.88 88 PHE A N 1
ATOM 683 C CA . PHE A 1 88 ? 36.974 -18.178 -3.203 1.00 69.88 88 PHE A CA 1
ATOM 684 C C . PHE A 1 88 ? 38.421 -18.548 -2.840 1.00 69.88 88 PHE A C 1
ATOM 686 O O . PHE A 1 88 ? 39.067 -17.856 -2.053 1.00 69.88 88 PHE A O 1
ATOM 693 N N . THR A 1 89 ? 38.926 -19.660 -3.376 1.00 69.62 89 THR A N 1
ATOM 694 C CA . THR A 1 89 ? 40.340 -20.029 -3.263 1.00 69.62 89 THR A CA 1
ATOM 695 C C . THR A 1 89 ? 41.103 -19.346 -4.391 1.00 69.62 89 THR A C 1
ATOM 697 O O . THR A 1 89 ? 41.123 -19.827 -5.521 1.00 69.62 89 THR A O 1
ATOM 700 N N . PHE A 1 90 ? 41.721 -18.204 -4.087 1.00 72.06 90 PHE A N 1
ATOM 701 C CA . PHE A 1 90 ? 42.655 -17.549 -4.997 1.00 72.06 90 PHE A CA 1
ATOM 702 C C . PHE A 1 90 ? 43.915 -18.408 -5.124 1.00 72.06 90 PHE A C 1
ATOM 704 O O . PHE A 1 90 ? 44.673 -18.541 -4.163 1.00 72.06 90 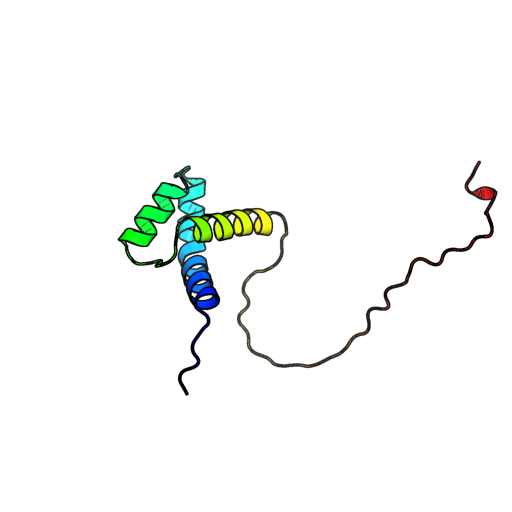PHE A O 1
ATOM 711 N N . ASN A 1 91 ? 44.127 -19.002 -6.299 1.00 71.50 91 ASN A N 1
ATOM 712 C CA . ASN A 1 91 ? 45.343 -19.739 -6.611 1.00 71.50 91 ASN A CA 1
ATOM 713 C C . ASN A 1 91 ? 46.202 -18.863 -7.546 1.00 71.50 91 ASN A C 1
ATOM 715 O O . ASN A 1 91 ? 45.913 -18.797 -8.738 1.00 71.50 91 ASN A O 1
ATOM 719 N N . PRO A 1 92 ? 47.230 -18.154 -7.044 1.00 74.25 92 PRO A N 1
ATOM 720 C CA . PRO A 1 92 ? 48.003 -17.164 -7.809 1.00 74.25 92 PRO A CA 1
ATOM 721 C C . PRO A 1 92 ? 48.902 -17.766 -8.900 1.00 74.25 92 PRO A C 1
ATOM 723 O O . PRO A 1 92 ? 49.709 -17.053 -9.491 1.00 74.25 92 PRO A O 1
ATOM 726 N N . LYS A 1 93 ? 48.811 -19.075 -9.150 1.00 72.50 93 LYS A N 1
ATOM 727 C CA . LYS A 1 93 ? 49.553 -19.747 -10.211 1.00 72.50 93 LYS A CA 1
ATOM 728 C C . LYS A 1 93 ? 48.711 -19.697 -11.494 1.00 72.50 93 LYS A C 1
ATOM 730 O O . LYS A 1 93 ? 47.704 -20.402 -11.552 1.00 72.50 93 LYS A O 1
ATOM 735 N N . PRO A 1 94 ? 49.077 -18.877 -12.497 1.00 72.50 94 PRO A N 1
ATOM 736 C CA . PRO A 1 94 ? 48.309 -18.777 -13.733 1.00 72.50 94 PRO A CA 1
ATOM 737 C C . PRO A 1 94 ? 48.290 -20.131 -14.456 1.00 72.50 94 PRO A C 1
ATOM 739 O O . PRO A 1 94 ? 49.343 -20.739 -14.655 1.00 72.50 94 PRO A O 1
ATOM 742 N N . ASN A 1 95 ? 47.096 -20.605 -14.826 1.00 65.56 95 ASN A N 1
ATOM 743 C CA . ASN A 1 95 ? 46.931 -21.757 -15.708 1.00 65.56 95 ASN A CA 1
ATOM 744 C C . ASN A 1 95 ? 46.857 -21.251 -17.153 1.00 65.56 95 ASN A C 1
ATOM 746 O O . ASN A 1 95 ? 45.936 -20.518 -17.502 1.00 65.56 95 ASN A O 1
ATOM 750 N N . LEU A 1 96 ? 47.849 -21.602 -17.971 1.00 66.56 96 LEU A N 1
ATOM 751 C CA . LEU A 1 96 ? 47.966 -21.120 -19.351 1.00 66.56 96 LEU A CA 1
ATOM 752 C C . LEU A 1 96 ? 46.961 -21.788 -20.305 1.00 66.56 96 LEU A C 1
ATOM 754 O O . LEU A 1 96 ? 46.763 -21.290 -21.407 1.00 66.56 96 LEU A O 1
ATOM 758 N N . GLU A 1 97 ? 46.307 -22.875 -19.887 1.00 65.94 97 GLU A N 1
ATOM 759 C CA . GLU A 1 97 ? 45.395 -23.646 -20.746 1.00 65.94 97 GLU A CA 1
ATOM 760 C C . GLU A 1 97 ? 43.958 -23.102 -20.818 1.00 65.94 97 GLU A C 1
ATOM 762 O O . GLU A 1 97 ? 43.196 -23.544 -21.667 1.00 65.94 97 GLU A O 1
ATOM 767 N N . GLU A 1 98 ? 43.577 -22.125 -19.987 1.00 64.44 98 GLU A N 1
ATOM 768 C CA . GLU A 1 98 ? 42.288 -21.410 -20.130 1.00 64.44 98 GLU A CA 1
ATOM 769 C C . GLU A 1 98 ? 42.396 -20.124 -20.970 1.00 64.44 98 GLU A C 1
ATOM 771 O O . GLU A 1 98 ? 41.423 -19.389 -21.118 1.00 64.44 98 GLU A O 1
ATOM 776 N N . LEU A 1 99 ? 43.585 -19.826 -21.504 1.00 62.66 99 LEU A N 1
ATOM 777 C CA . LEU A 1 99 ? 43.882 -18.591 -22.239 1.00 62.66 99 LEU A CA 1
ATOM 778 C C . LEU A 1 99 ? 44.044 -18.807 -23.757 1.00 62.66 99 LEU A C 1
ATOM 780 O O . LEU A 1 99 ? 44.509 -17.896 -24.443 1.00 62.66 99 LEU A O 1
ATOM 784 N N . LEU A 1 100 ? 43.686 -19.998 -24.257 1.00 59.94 100 LEU A N 1
ATOM 785 C CA . LEU A 1 100 ? 43.739 -20.396 -25.671 1.00 59.94 100 LEU A CA 1
ATOM 786 C C . LEU A 1 100 ? 42.360 -20.342 -26.336 1.00 59.94 100 LEU A C 1
ATOM 788 O O . LEU A 1 100 ? 41.405 -20.912 -25.764 1.00 59.94 100 LEU A O 1
#

Nearest PDB structures (foldseek):
  2jmw-assembly1_A  TM=5.513E-01  e=2.434E+00  Arabidopsis thaliana

InterPro domains:
  IPR035225 Protein of unknown function DUF5338 [PF17273] (6-58)

Organism: NCBI:txid45066

Secondary structure (DSSP, 8-state):
------HHHHHHHHHHHHHHHHHHHHHTT--HHHHHHHHHHTTS--S-HHHHHHHHHHHHHHHTS---------------------------S--GGG--

pLDDT: mean 74.33, std 17.79, range [36.03, 93.38]

Solvent-accessible surface area (backbone atoms only — not comparable to full-atom values): 6739 Å² total; per-residue (Å²): 134,85,77,80,72,55,68,69,59,55,54,50,49,39,48,60,74,41,41,69,60,54,51,51,41,50,74,74,64,51,54,72,66,58,56,49,50,52,39,40,74,73,60,65,44,93,73,59,68,75,60,49,53,54,51,52,56,46,50,60,59,42,68,78,43,96,77,79,81,86,77,88,71,93,74,96,76,90,78,91,73,87,74,77,75,79,65,89,78,86,69,92,69,86,68,74,82,82,76,115